Protein AF-A0A7J0DAP3-F1 (afdb_monomer_lite)

Sequence (86 aa):
MAEATPVRWTGTVTAKVESFSRAQVWPYLEDFGGLYKIDPLADISYALEGVYGQPGLIRFCAASTTTETGETKDPVVPREVACHGP

Organism: NCBI:txid165716

pLDDT: mean 78.52, std 20.01, range [38.09, 96.38]

Structure (mmCIF, N/CA/C/O backbone):
data_AF-A0A7J0DAP3-F1
#
_entry.id   AF-A0A7J0DAP3-F1
#
loop_
_atom_site.group_PDB
_atom_site.id
_atom_site.type_symbol
_atom_site.label_atom_id
_atom_site.label_alt_id
_atom_site.label_comp_id
_atom_site.label_asym_id
_atom_site.label_entity_id
_atom_site.label_seq_id
_atom_site.pdbx_PDB_ins_code
_atom_site.Cartn_x
_atom_site.Cartn_y
_atom_site.Cartn_z
_atom_site.occupancy
_atom_site.B_iso_or_equiv
_atom_site.auth_seq_id
_atom_site.auth_comp_id
_atom_site.auth_asym_id
_atom_site.auth_atom_id
_atom_site.pdbx_PDB_model_num
ATOM 1 N N . MET A 1 1 ? 33.775 -20.829 9.979 1.00 47.69 1 MET A 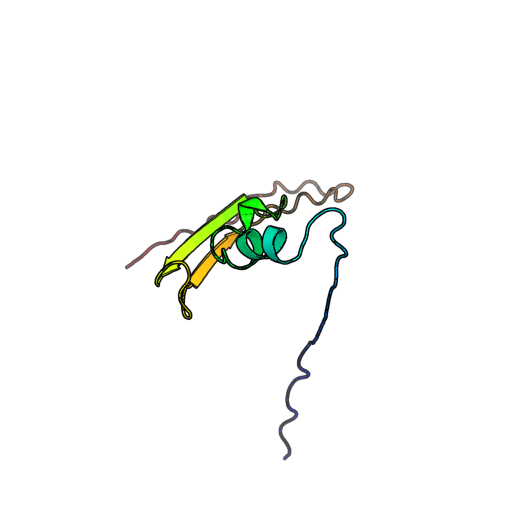N 1
ATOM 2 C CA . MET A 1 1 ? 33.467 -19.400 10.188 1.00 47.69 1 MET A CA 1
ATOM 3 C C . MET A 1 1 ? 31.982 -19.226 9.942 1.00 47.69 1 MET A C 1
ATOM 5 O O . MET A 1 1 ? 31.560 -19.469 8.823 1.00 47.69 1 MET A O 1
ATOM 9 N N . ALA A 1 2 ? 31.188 -18.958 10.979 1.00 57.16 2 ALA A N 1
ATOM 10 C CA . ALA A 1 2 ? 29.754 -18.723 10.821 1.00 57.16 2 ALA A CA 1
ATOM 11 C C . ALA A 1 2 ? 29.548 -17.281 10.340 1.00 57.16 2 ALA A C 1
ATOM 13 O O . ALA A 1 2 ? 29.997 -16.346 11.000 1.00 57.16 2 ALA A O 1
ATOM 14 N N . GLU A 1 3 ? 28.935 -17.120 9.173 1.00 67.31 3 GLU A N 1
ATOM 15 C CA . GLU A 1 3 ? 28.512 -15.823 8.653 1.00 67.31 3 GLU A CA 1
ATOM 16 C C . GLU A 1 3 ? 27.382 -15.289 9.544 1.00 67.31 3 GLU A C 1
ATOM 18 O O . GLU A 1 3 ? 26.369 -15.958 9.749 1.00 67.31 3 GLU A O 1
ATOM 23 N N . ALA A 1 4 ? 27.581 -14.116 10.145 1.00 70.69 4 ALA A N 1
ATOM 24 C CA . ALA A 1 4 ? 26.556 -13.478 10.957 1.00 70.69 4 ALA A CA 1
ATOM 25 C C . ALA A 1 4 ? 25.481 -12.908 10.024 1.00 70.69 4 ALA A C 1
ATOM 27 O O . ALA A 1 4 ? 25.718 -11.926 9.322 1.00 70.69 4 ALA A O 1
ATOM 28 N N . THR A 1 5 ? 24.297 -13.520 10.004 1.00 76.56 5 THR A N 1
ATOM 29 C CA . THR A 1 5 ? 23.150 -12.976 9.271 1.00 76.56 5 THR A CA 1
ATOM 30 C C . THR A 1 5 ? 22.776 -11.604 9.840 1.00 76.56 5 THR A C 1
ATOM 32 O O . THR A 1 5 ? 22.572 -11.499 11.055 1.00 76.56 5 THR A O 1
ATOM 35 N N . PRO A 1 6 ? 22.662 -10.555 9.006 1.00 80.31 6 PRO A N 1
ATOM 36 C CA . PRO A 1 6 ? 22.290 -9.225 9.469 1.00 80.31 6 PRO A CA 1
ATOM 37 C C . PRO A 1 6 ? 20.892 -9.235 10.102 1.00 80.31 6 PRO A C 1
ATOM 39 O O . PRO A 1 6 ? 19.985 -9.933 9.645 1.00 80.31 6 PRO A O 1
ATOM 42 N N . VAL A 1 7 ? 20.714 -8.448 11.166 1.00 86.25 7 VAL A N 1
ATOM 43 C CA . VAL A 1 7 ? 19.440 -8.343 11.891 1.00 86.25 7 VAL A CA 1
ATOM 44 C C . VAL A 1 7 ? 18.371 -7.752 10.975 1.00 86.25 7 VAL A C 1
ATOM 46 O O . VAL A 1 7 ? 18.505 -6.633 10.482 1.00 86.25 7 VAL A O 1
ATOM 49 N N . ARG A 1 8 ? 17.277 -8.492 10.777 1.00 91.12 8 ARG A N 1
ATOM 50 C CA . ARG A 1 8 ? 16.116 -8.020 10.021 1.00 91.12 8 ARG A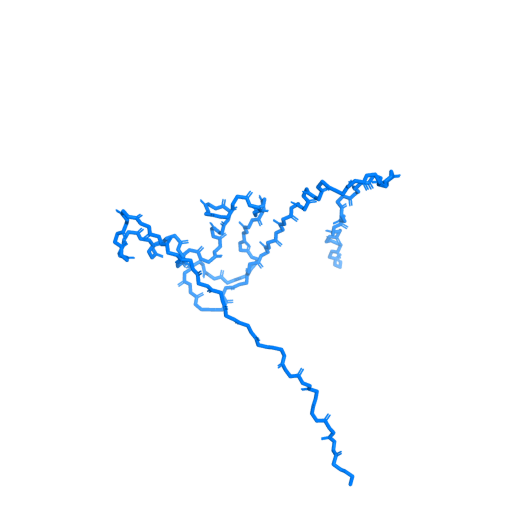 CA 1
ATOM 51 C C . ARG A 1 8 ? 15.247 -7.138 10.909 1.00 91.12 8 ARG A C 1
ATOM 53 O O . ARG A 1 8 ? 14.799 -7.574 11.965 1.00 91.12 8 ARG A O 1
ATOM 60 N N . TRP A 1 9 ? 14.995 -5.910 10.473 1.00 93.00 9 TRP A N 1
ATOM 61 C CA . TRP A 1 9 ? 14.103 -5.003 11.191 1.00 93.00 9 TRP A CA 1
ATOM 62 C C . TRP A 1 9 ? 12.646 -5.404 10.948 1.00 93.00 9 TRP A C 1
ATOM 64 O O . TRP A 1 9 ? 12.251 -5.702 9.819 1.00 93.00 9 TRP A O 1
ATOM 74 N N . THR A 1 10 ? 11.849 -5.412 12.016 1.00 94.25 10 THR A N 1
ATOM 75 C CA . THR A 1 10 ? 10.417 -5.736 11.989 1.00 94.25 10 THR A CA 1
ATOM 76 C C . THR A 1 10 ? 9.642 -4.710 12.802 1.00 94.25 10 THR A C 1
ATOM 78 O O . THR A 1 10 ? 10.054 -4.375 13.910 1.00 94.25 10 THR A O 1
ATOM 81 N N . GLY A 1 11 ? 8.502 -4.253 12.288 1.00 94.69 11 GLY A N 1
ATOM 82 C CA . GLY A 1 11 ? 7.599 -3.344 12.988 1.00 94.69 11 GLY A CA 1
ATOM 83 C C . GLY A 1 11 ? 6.150 -3.601 12.590 1.00 94.69 11 GLY A C 1
ATOM 84 O O . GLY A 1 11 ? 5.871 -4.117 11.509 1.00 94.69 11 GLY A O 1
ATOM 85 N N . THR A 1 12 ? 5.217 -3.275 13.476 1.00 96.00 12 THR A N 1
ATOM 86 C CA . THR A 1 12 ? 3.776 -3.344 13.214 1.00 96.00 12 THR A CA 1
ATOM 87 C C . THR A 1 12 ? 3.136 -2.088 13.774 1.00 96.00 12 THR A C 1
ATOM 89 O O . THR A 1 12 ? 3.408 -1.711 14.912 1.00 96.00 12 THR A O 1
ATOM 92 N N . VAL A 1 13 ? 2.300 -1.445 12.965 1.00 95.00 13 VAL A N 1
ATOM 93 C CA . VAL A 1 13 ? 1.508 -0.278 13.354 1.00 95.00 13 VAL A CA 1
ATOM 94 C C . VAL A 1 13 ? 0.038 -0.582 13.109 1.00 95.00 13 VAL A C 1
ATOM 96 O O . VAL A 1 13 ? -0.308 -1.250 12.136 1.00 95.00 13 VAL A O 1
ATOM 99 N N . THR A 1 14 ? -0.822 -0.092 13.997 1.00 94.19 14 THR A N 1
ATOM 100 C CA . THR A 1 14 ? -2.266 -0.326 13.935 1.00 94.19 14 THR A CA 1
ATOM 101 C C . THR A 1 14 ? -2.987 0.988 14.189 1.00 94.19 14 THR A C 1
ATOM 103 O O . THR A 1 14 ? -2.618 1.729 15.097 1.00 94.19 14 THR A O 1
ATOM 106 N N . ALA A 1 15 ? -4.038 1.257 13.418 1.00 91.25 15 ALA A N 1
ATOM 107 C CA . ALA A 1 15 ? -4.925 2.397 13.616 1.00 91.25 15 ALA A CA 1
ATOM 108 C C . ALA A 1 15 ? -6.376 1.912 13.731 1.00 91.25 15 ALA A C 1
ATOM 110 O O . ALA A 1 15 ? -6.796 1.005 13.009 1.00 91.25 15 ALA A O 1
ATOM 111 N N . LYS A 1 16 ? -7.147 2.510 14.647 1.00 93.50 16 LYS A N 1
ATOM 112 C CA . LYS A 1 16 ? -8.587 2.258 14.771 1.00 93.50 16 LYS A CA 1
ATOM 113 C C . LYS A 1 16 ? -9.334 3.201 13.831 1.00 93.50 16 LYS A C 1
ATOM 115 O O . LYS A 1 16 ? -9.189 4.412 13.945 1.00 93.50 16 LYS A O 1
ATOM 120 N N . VAL A 1 17 ? -10.159 2.642 12.950 1.00 92.12 17 VAL A N 1
ATOM 121 C CA . VAL A 1 17 ? -11.085 3.408 12.106 1.00 92.12 17 VAL A CA 1
ATOM 122 C C . VAL A 1 17 ? -12.484 3.267 12.695 1.00 92.12 17 VAL A C 1
ATOM 124 O O . VAL A 1 17 ? -13.016 2.162 12.782 1.00 92.12 17 VAL A O 1
ATOM 127 N N . GLU A 1 18 ? -13.062 4.374 13.156 1.00 94.06 18 GLU A N 1
ATOM 128 C CA . GLU A 1 18 ? -14.421 4.405 13.704 1.00 94.06 18 GLU A CA 1
ATOM 129 C C . GLU A 1 18 ? -15.451 4.686 12.604 1.00 94.06 18 GLU A C 1
ATOM 131 O O . GLU A 1 18 ? -15.116 5.212 11.548 1.00 94.06 18 GLU A O 1
ATOM 136 N N . SER A 1 19 ? -16.718 4.351 12.853 1.00 95.06 19 SER A N 1
ATOM 137 C CA . SER A 1 19 ? -17.868 4.650 11.975 1.00 95.06 19 SER A CA 1
ATOM 138 C C . SER A 1 19 ? -17.941 3.911 10.630 1.00 95.06 19 SER A C 1
ATOM 140 O O . SER A 1 19 ? -19.013 3.879 10.030 1.00 95.06 19 SER A O 1
ATOM 142 N N . PHE A 1 20 ? -16.866 3.267 10.174 1.00 94.69 20 PHE A N 1
ATOM 143 C CA . PHE A 1 20 ? -16.852 2.486 8.935 1.00 94.69 20 PHE A CA 1
ATOM 144 C C . PHE A 1 20 ? -16.754 0.987 9.209 1.00 94.69 20 PHE A C 1
ATOM 146 O O . PHE A 1 20 ? -15.976 0.523 10.042 1.00 94.69 20 PHE A O 1
ATOM 153 N N . SER A 1 21 ? -17.532 0.201 8.469 1.00 95.44 21 SER A N 1
ATOM 154 C CA . SER A 1 21 ? -17.373 -1.250 8.440 1.00 95.44 21 SER A CA 1
ATOM 155 C C . SER A 1 21 ? -16.140 -1.650 7.626 1.00 95.44 21 SER A C 1
ATOM 157 O O . SER A 1 21 ? -15.699 -0.934 6.726 1.00 95.44 21 SER A O 1
ATOM 159 N N . ARG A 1 22 ? -15.622 -2.858 7.869 1.00 94.44 22 ARG A N 1
ATOM 160 C CA . ARG A 1 22 ? -14.496 -3.412 7.101 1.00 94.44 22 ARG A CA 1
ATOM 161 C C . ARG A 1 22 ? -14.743 -3.394 5.589 1.00 94.44 22 ARG A C 1
ATOM 163 O O . ARG A 1 22 ? -13.830 -3.082 4.838 1.00 94.44 22 ARG A O 1
ATOM 170 N N . ALA A 1 23 ? -15.964 -3.707 5.154 1.00 96.25 23 ALA A N 1
ATOM 171 C CA . ALA A 1 23 ? -16.327 -3.722 3.737 1.00 96.25 23 ALA A CA 1
ATOM 172 C C . ALA A 1 23 ? -16.323 -2.322 3.104 1.00 96.25 23 ALA A C 1
ATOM 174 O O . ALA A 1 23 ? -16.111 -2.204 1.905 1.00 96.25 23 ALA A O 1
ATOM 175 N N . GLN A 1 24 ? -16.533 -1.271 3.901 1.00 94.75 24 GLN A N 1
ATOM 176 C CA . GLN A 1 24 ? -16.431 0.111 3.431 1.00 94.75 24 GLN A CA 1
ATOM 177 C C . GLN A 1 24 ? -14.978 0.588 3.377 1.00 94.75 24 GLN A C 1
ATOM 179 O O . GLN A 1 24 ? -14.638 1.358 2.491 1.00 94.75 24 GLN A O 1
ATOM 184 N N . VAL A 1 25 ? -14.120 0.135 4.298 1.00 93.56 25 VAL A N 1
ATOM 185 C CA . VAL A 1 25 ? -12.705 0.549 4.349 1.00 93.56 25 VAL A CA 1
ATOM 186 C C . VAL A 1 25 ? -11.850 -0.190 3.319 1.00 93.56 25 VAL A C 1
ATOM 188 O O . VAL A 1 25 ? -10.971 0.408 2.705 1.00 93.56 25 VAL A O 1
ATOM 191 N N . TRP A 1 26 ? -12.091 -1.488 3.124 1.00 94.00 26 TRP A N 1
ATOM 192 C CA . TRP A 1 26 ? -11.241 -2.345 2.293 1.00 94.00 26 TRP A CA 1
ATOM 193 C C . TRP A 1 26 ? -11.010 -1.836 0.857 1.00 94.00 26 TRP A C 1
ATOM 195 O O . TRP A 1 26 ? -9.847 -1.831 0.454 1.00 94.00 26 TRP A O 1
ATOM 205 N N . PRO A 1 27 ? -12.020 -1.308 0.131 1.00 92.94 27 PRO A N 1
ATOM 206 C CA . PRO A 1 27 ? -11.836 -0.757 -1.216 1.00 92.94 27 PRO A CA 1
ATOM 207 C C . PRO A 1 27 ? -10.751 0.314 -1.335 1.00 92.94 27 PRO A C 1
ATOM 209 O O . PRO A 1 27 ? -10.110 0.442 -2.375 1.00 92.94 27 PRO A O 1
ATOM 212 N N . TYR A 1 28 ? -10.515 1.076 -0.267 1.00 90.75 28 TYR A N 1
ATOM 213 C CA . TYR A 1 28 ? -9.473 2.095 -0.252 1.00 90.75 28 TYR A CA 1
ATOM 214 C C . TYR A 1 28 ? -8.073 1.515 -0.019 1.00 90.75 28 TYR A C 1
ATOM 216 O O . TYR A 1 28 ? -7.090 2.076 -0.492 1.00 90.75 28 TYR A O 1
ATOM 224 N N . LEU A 1 29 ? -7.975 0.405 0.718 1.00 91.12 29 LEU A N 1
ATOM 225 C CA . LEU A 1 29 ? -6.707 -0.261 1.022 1.00 91.12 29 LEU A CA 1
ATOM 226 C C . LEU A 1 29 ? -6.274 -1.221 -0.091 1.00 91.12 29 LEU A C 1
ATOM 228 O O . LEU A 1 29 ? -5.078 -1.390 -0.318 1.00 91.12 29 LEU A O 1
ATOM 232 N N . GLU A 1 30 ? -7.229 -1.857 -0.772 1.00 92.56 30 GLU A N 1
ATOM 233 C CA . GLU A 1 30 ? -6.938 -2.777 -1.875 1.00 92.56 30 GLU A CA 1
ATOM 234 C C . GLU A 1 30 ? -6.528 -2.057 -3.166 1.00 92.56 30 GLU A C 1
ATOM 236 O O . GLU A 1 30 ? -5.844 -2.644 -4.007 1.00 92.56 30 GLU A O 1
ATOM 241 N N . ASP A 1 31 ? -6.872 -0.771 -3.305 1.00 91.56 31 ASP A N 1
ATOM 242 C CA . ASP A 1 31 ? -6.381 0.094 -4.380 1.00 91.56 31 ASP A CA 1
ATOM 243 C C . ASP A 1 31 ? -4.908 0.474 -4.152 1.00 91.56 31 ASP A C 1
ATOM 245 O O . ASP A 1 31 ? -4.558 1.593 -3.775 1.00 91.56 31 ASP A O 1
ATOM 249 N N . PHE A 1 32 ? -4.016 -0.487 -4.401 1.00 92.06 32 PHE A N 1
ATOM 250 C CA . PHE A 1 32 ? -2.573 -0.360 -4.189 1.00 92.06 32 PHE A CA 1
ATOM 251 C C . PHE A 1 32 ? -1.955 0.882 -4.850 1.00 92.06 32 PHE A C 1
ATOM 253 O O . PHE A 1 32 ? -1.036 1.491 -4.293 1.00 92.06 32 PHE A O 1
ATOM 260 N N . GLY A 1 33 ? -2.436 1.261 -6.037 1.00 88.56 33 GLY A N 1
ATOM 261 C CA . GLY A 1 33 ? -1.929 2.424 -6.766 1.00 88.56 33 GLY A CA 1
ATOM 262 C C . GLY A 1 33 ? -2.578 3.745 -6.349 1.00 88.56 33 GLY A C 1
ATOM 263 O O . GLY A 1 33 ? -2.029 4.804 -6.644 1.00 88.56 33 GLY A O 1
ATOM 264 N N . GLY A 1 34 ? -3.707 3.706 -5.644 1.00 88.44 34 GLY A N 1
ATOM 265 C CA . GLY A 1 34 ? -4.478 4.870 -5.215 1.00 88.44 34 GLY A CA 1
ATOM 266 C C . GLY A 1 34 ? -4.130 5.411 -3.829 1.00 88.44 34 GLY A C 1
ATOM 267 O O . GLY A 1 34 ? -4.982 6.059 -3.231 1.00 88.44 34 GLY A O 1
ATOM 268 N N . LEU A 1 35 ? -2.921 5.177 -3.301 1.00 88.12 35 LEU A N 1
ATOM 269 C CA . LEU A 1 35 ? -2.557 5.556 -1.923 1.00 88.12 35 LEU A CA 1
ATOM 270 C C . LEU A 1 35 ? -2.820 7.036 -1.599 1.00 88.12 35 LEU A C 1
ATOM 272 O O . LEU A 1 35 ? -3.315 7.345 -0.518 1.00 88.12 35 LEU A O 1
ATOM 276 N N . TYR A 1 36 ? -2.559 7.930 -2.554 1.00 86.62 36 TYR A N 1
ATOM 277 C CA . TYR A 1 36 ? -2.804 9.374 -2.442 1.00 86.62 36 TYR A CA 1
ATOM 278 C C . TYR A 1 36 ? -4.266 9.739 -2.112 1.00 86.62 36 TYR A C 1
ATOM 280 O O . TYR A 1 36 ? -4.556 10.852 -1.690 1.00 86.62 36 TYR A O 1
ATOM 288 N N . LYS A 1 37 ? -5.217 8.812 -2.304 1.00 86.50 37 LYS A N 1
ATOM 289 C CA . LYS A 1 37 ? -6.633 9.007 -1.958 1.00 86.50 37 LYS A CA 1
ATOM 290 C C . LYS A 1 37 ? -6.896 8.909 -0.455 1.00 86.50 37 LYS A C 1
ATOM 292 O O . LYS A 1 37 ? -7.935 9.384 -0.005 1.00 86.50 37 LYS A O 1
ATOM 297 N N . ILE A 1 38 ? -6.011 8.253 0.299 1.00 87.25 38 ILE A N 1
ATOM 298 C CA . ILE A 1 38 ? -6.189 7.996 1.736 1.00 87.25 38 ILE A CA 1
ATOM 299 C C . ILE A 1 38 ? -5.048 8.498 2.608 1.00 87.25 38 ILE A C 1
ATOM 301 O O . ILE A 1 38 ? -5.271 8.742 3.792 1.00 87.25 38 ILE A O 1
ATOM 305 N N . ASP A 1 39 ? -3.848 8.641 2.053 1.00 84.62 39 ASP A N 1
ATOM 306 C CA . ASP A 1 39 ? -2.708 9.195 2.764 1.00 84.62 39 ASP A CA 1
ATOM 307 C C . ASP A 1 39 ? -2.528 10.664 2.364 1.00 84.62 39 ASP A C 1
ATOM 309 O O . ASP A 1 39 ? -2.094 10.933 1.242 1.00 84.62 39 ASP A O 1
ATOM 313 N N . PRO A 1 40 ? -2.847 11.622 3.253 1.00 83.38 40 PRO A N 1
ATOM 314 C CA . PRO A 1 40 ? -2.688 13.042 2.959 1.00 83.38 40 PRO A CA 1
ATOM 315 C C . PRO A 1 40 ? -1.223 13.462 2.779 1.00 83.38 40 PRO A C 1
ATOM 317 O O . PRO A 1 40 ? -0.981 14.576 2.327 1.00 83.38 40 PRO A O 1
ATOM 320 N N . LEU A 1 41 ? -0.255 12.613 3.141 1.00 84.50 41 LEU A N 1
ATOM 321 C CA . LEU A 1 41 ? 1.170 12.871 2.928 1.00 84.50 41 LEU A CA 1
ATOM 322 C C . LEU A 1 41 ? 1.669 12.348 1.574 1.00 84.50 41 LEU A C 1
ATOM 324 O O . LEU A 1 41 ? 2.766 12.704 1.152 1.00 84.50 41 LEU A O 1
ATOM 328 N N . ALA A 1 42 ? 0.904 11.494 0.893 1.00 83.75 42 ALA A N 1
ATOM 329 C CA . ALA A 1 42 ? 1.291 10.949 -0.400 1.00 83.75 42 ALA A CA 1
ATOM 330 C C . ALA A 1 42 ? 0.839 11.881 -1.534 1.00 83.75 42 ALA A C 1
ATOM 332 O O . ALA A 1 42 ? -0.320 11.861 -1.942 1.00 83.75 42 ALA A O 1
ATOM 333 N N . ASP A 1 43 ? 1.773 12.653 -2.092 1.00 80.25 43 ASP A N 1
ATOM 334 C CA . ASP A 1 43 ? 1.493 13.595 -3.185 1.00 80.25 43 ASP A CA 1
ATOM 335 C C . ASP A 1 43 ? 1.299 12.899 -4.536 1.00 80.25 43 ASP A C 1
ATOM 337 O O . ASP A 1 43 ? 0.515 13.335 -5.379 1.00 80.25 43 ASP A O 1
ATOM 341 N N . ILE A 1 44 ? 2.057 11.825 -4.773 1.00 85.69 44 ILE A N 1
ATOM 342 C CA . ILE A 1 44 ? 2.101 11.133 -6.062 1.00 85.69 44 ILE A CA 1
ATOM 343 C C . ILE A 1 44 ? 2.006 9.634 -5.818 1.00 85.69 44 ILE A C 1
ATOM 345 O O . ILE A 1 44 ? 2.771 9.078 -5.029 1.00 85.69 44 ILE A O 1
ATOM 349 N N . SER A 1 45 ? 1.108 8.962 -6.539 1.00 90.31 45 SER A N 1
ATOM 350 C CA . SER A 1 45 ? 1.075 7.501 -6.606 1.00 90.31 45 SER A CA 1
ATOM 351 C C . SER A 1 45 ? 0.427 7.024 -7.907 1.00 90.31 45 SER A C 1
ATOM 353 O O . SER A 1 45 ? -0.723 7.359 -8.187 1.00 90.31 45 SER A O 1
ATOM 355 N N . TYR A 1 46 ? 1.164 6.253 -8.711 1.00 87.62 46 TYR A N 1
ATOM 356 C CA . TYR A 1 46 ? 0.671 5.666 -9.963 1.00 87.62 46 TYR A CA 1
ATOM 357 C C . TYR A 1 46 ? 1.420 4.373 -10.331 1.00 87.62 46 TYR A C 1
ATOM 359 O O . TYR A 1 46 ? 2.477 4.065 -9.776 1.00 87.62 46 TYR A O 1
ATOM 367 N N . ALA A 1 47 ? 0.850 3.589 -11.249 1.00 92.69 47 ALA A N 1
ATOM 368 C CA . ALA A 1 47 ? 1.449 2.349 -11.738 1.00 92.69 47 ALA A CA 1
ATOM 369 C C . ALA A 1 47 ? 2.633 2.622 -12.674 1.00 92.69 47 ALA A C 1
ATOM 371 O O . ALA A 1 47 ? 2.503 3.387 -13.626 1.00 92.69 47 ALA A O 1
ATOM 372 N N . LEU A 1 48 ? 3.758 1.951 -12.428 1.00 94.62 48 LEU A N 1
ATOM 373 C CA . LEU A 1 48 ? 4.903 1.920 -13.341 1.00 94.62 48 LEU A CA 1
ATOM 374 C C . LEU A 1 48 ? 4.834 0.723 -14.290 1.00 94.62 48 LEU A C 1
ATOM 376 O O . LEU A 1 48 ? 5.087 0.862 -15.481 1.00 94.62 48 LEU A O 1
ATOM 380 N N . GLU A 1 49 ? 4.493 -0.449 -13.757 1.00 96.38 49 GLU A N 1
ATOM 381 C CA . GLU A 1 49 ? 4.467 -1.708 -14.499 1.00 96.38 49 GLU A CA 1
ATOM 382 C C . GLU A 1 49 ? 3.441 -2.663 -13.883 1.00 96.38 49 GLU A C 1
ATOM 384 O O . GLU A 1 49 ? 3.258 -2.676 -12.665 1.00 96.38 49 GLU A O 1
ATOM 389 N N . GLY A 1 50 ? 2.796 -3.483 -14.716 1.00 95.19 50 GLY A N 1
ATOM 390 C CA . GLY A 1 50 ? 1.799 -4.470 -14.305 1.00 95.19 50 GLY A CA 1
ATOM 391 C C . GLY A 1 50 ? 0.359 -3.993 -14.500 1.00 95.19 50 GLY A C 1
ATOM 392 O O . GLY A 1 50 ? 0.090 -3.037 -15.225 1.00 95.19 50 GLY A O 1
ATOM 393 N N . VAL A 1 51 ? -0.587 -4.697 -13.872 1.00 95.12 51 VAL A N 1
ATOM 394 C CA . VAL A 1 51 ? -2.030 -4.459 -14.035 1.00 95.12 51 VAL A CA 1
ATOM 395 C C . VAL A 1 51 ? -2.648 -4.06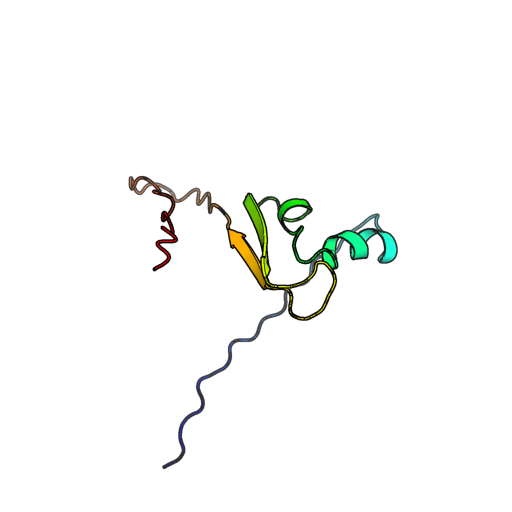8 -12.698 1.00 95.12 51 VAL A C 1
ATOM 397 O O . VAL A 1 51 ? -2.432 -4.734 -11.686 1.00 95.12 51 VAL A O 1
ATOM 400 N N . TYR A 1 52 ? -3.438 -2.992 -12.692 1.00 91.94 52 TYR A N 1
ATOM 401 C CA . TYR A 1 52 ? -4.164 -2.546 -11.503 1.00 91.94 52 TYR A CA 1
ATOM 402 C C . TYR A 1 52 ? -5.012 -3.671 -10.895 1.00 91.94 52 TYR A C 1
ATOM 404 O O . TYR A 1 52 ? -5.740 -4.370 -11.599 1.00 91.94 52 TYR A O 1
ATOM 412 N N . GLY A 1 53 ? -4.898 -3.843 -9.575 1.00 90.88 53 GLY A N 1
ATOM 413 C CA . GLY A 1 53 ? -5.621 -4.874 -8.825 1.00 90.88 53 GLY A CA 1
ATOM 414 C C . GLY A 1 53 ? -5.069 -6.297 -8.969 1.00 90.88 53 GLY A C 1
ATOM 415 O O . GLY A 1 53 ? -5.670 -7.222 -8.431 1.00 90.88 53 GLY A O 1
ATOM 416 N N . GLN A 1 54 ? -3.946 -6.497 -9.668 1.00 95.50 54 GLN A N 1
ATOM 417 C CA . GLN A 1 54 ? -3.307 -7.807 -9.807 1.00 95.50 54 GLN A CA 1
ATOM 418 C C . GLN A 1 54 ? -1.983 -7.875 -9.028 1.00 95.50 54 GLN A C 1
ATOM 420 O O . GLN A 1 54 ? -1.244 -6.885 -8.973 1.00 95.50 54 GLN A O 1
ATOM 425 N N . PRO A 1 55 ? -1.636 -9.039 -8.444 1.00 95.88 55 PRO A 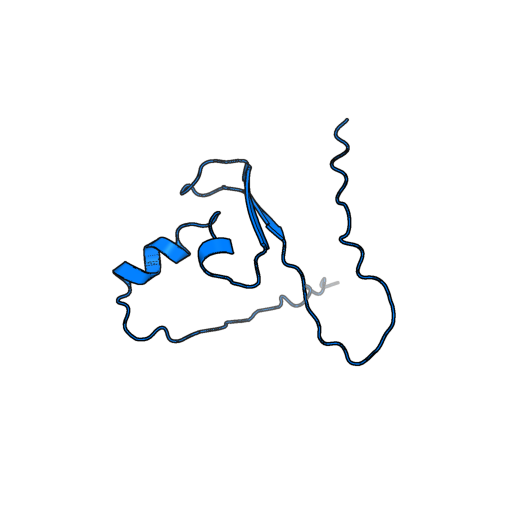N 1
ATOM 426 C CA . PRO A 1 55 ? -0.310 -9.261 -7.881 1.00 95.88 55 PRO A CA 1
ATOM 427 C C . PRO A 1 55 ? 0.796 -9.005 -8.913 1.00 95.88 55 PRO A C 1
ATOM 429 O O . PRO A 1 55 ? 0.664 -9.370 -10.079 1.00 95.88 55 PRO A O 1
ATOM 432 N N . GLY A 1 56 ? 1.899 -8.401 -8.468 1.00 95.31 56 GLY A N 1
ATOM 433 C CA . GLY A 1 56 ? 3.035 -8.044 -9.328 1.00 95.31 56 GLY A CA 1
ATOM 434 C C . GLY A 1 56 ? 3.017 -6.605 -9.852 1.00 95.31 56 GLY A C 1
ATOM 435 O O . GLY A 1 56 ? 3.993 -6.187 -10.462 1.00 95.31 56 GLY A O 1
ATOM 436 N N . LEU A 1 57 ? 1.960 -5.830 -9.582 1.00 95.38 57 LEU A N 1
ATOM 437 C CA . LEU A 1 57 ? 1.922 -4.400 -9.887 1.00 95.38 57 LEU A CA 1
ATOM 438 C C . LEU A 1 57 ? 3.021 -3.633 -9.132 1.00 95.38 57 LEU A C 1
ATOM 440 O O . LEU A 1 57 ? 3.122 -3.708 -7.905 1.00 95.38 57 LEU A O 1
ATOM 444 N N . ILE A 1 58 ? 3.797 -2.837 -9.865 1.00 95.38 58 ILE A N 1
ATOM 445 C CA . ILE A 1 58 ? 4.815 -1.935 -9.324 1.00 95.38 58 ILE A CA 1
ATOM 446 C C . ILE A 1 58 ? 4.253 -0.515 -9.331 1.00 95.38 58 ILE A C 1
ATOM 448 O O . ILE A 1 58 ? 3.787 -0.026 -10.362 1.00 95.38 58 ILE A O 1
ATOM 452 N N . ARG A 1 59 ? 4.322 0.169 -8.183 1.00 94.50 59 ARG A N 1
ATOM 453 C CA . ARG A 1 59 ? 3.908 1.574 -8.051 1.00 94.50 59 ARG A CA 1
ATOM 454 C C . ARG A 1 59 ? 5.102 2.491 -7.818 1.00 94.50 59 ARG A C 1
ATOM 456 O O . ARG A 1 59 ? 6.002 2.153 -7.050 1.00 94.50 59 ARG A O 1
ATOM 463 N N . PHE A 1 60 ? 5.058 3.669 -8.431 1.00 92.81 60 PHE A N 1
ATOM 464 C CA . PHE A 1 60 ? 5.860 4.813 -8.014 1.00 92.81 60 PHE A CA 1
ATOM 465 C C . PHE A 1 60 ? 5.065 5.614 -6.989 1.00 92.81 60 PHE A C 1
ATOM 467 O O . PHE A 1 60 ? 3.906 5.936 -7.253 1.00 92.81 60 PHE A O 1
ATOM 474 N N . CYS A 1 61 ? 5.679 5.952 -5.853 1.00 91.62 61 CYS A N 1
ATOM 475 C CA . CYS A 1 61 ? 5.087 6.846 -4.862 1.00 91.62 61 CYS A CA 1
ATOM 476 C C . CYS A 1 61 ? 6.108 7.877 -4.384 1.00 91.62 61 CYS A C 1
ATOM 478 O O . CYS A 1 61 ? 7.275 7.539 -4.180 1.00 91.62 61 CYS A O 1
ATOM 480 N N . ALA A 1 62 ? 5.648 9.102 -4.149 1.00 90.38 62 ALA A N 1
ATOM 481 C CA . ALA A 1 62 ? 6.438 10.163 -3.542 1.00 90.38 62 ALA A CA 1
ATOM 482 C C . ALA A 1 62 ? 5.584 10.964 -2.552 1.00 90.38 62 ALA A C 1
ATOM 484 O O . ALA A 1 62 ? 4.374 11.102 -2.733 1.00 90.38 62 ALA A O 1
ATOM 485 N N . ALA A 1 63 ? 6.243 11.469 -1.515 1.00 88.50 63 ALA A N 1
ATOM 486 C CA . ALA A 1 63 ? 5.665 12.278 -0.455 1.00 88.50 63 ALA A CA 1
ATOM 487 C C . ALA A 1 63 ? 6.627 13.427 -0.148 1.00 88.50 63 ALA A C 1
ATOM 489 O O . ALA A 1 63 ? 7.836 13.207 -0.020 1.00 88.50 63 ALA A O 1
ATOM 490 N N . SER A 1 64 ? 6.103 14.640 -0.042 1.00 82.25 64 SER A N 1
ATOM 491 C CA . SER A 1 64 ? 6.832 15.807 0.418 1.00 82.25 64 SER A CA 1
ATOM 492 C C . SER A 1 64 ? 6.781 15.854 1.939 1.00 82.25 64 SER A C 1
ATOM 494 O O . SER A 1 64 ? 5.730 15.894 2.576 1.00 82.25 64 SER A O 1
ATOM 496 N N . THR A 1 65 ? 7.955 15.808 2.557 1.00 72.06 65 THR A N 1
ATOM 497 C CA . THR A 1 65 ? 8.063 15.944 4.004 1.00 72.06 65 THR A CA 1
ATOM 498 C C . THR A 1 65 ? 8.074 17.428 4.340 1.00 72.06 65 THR A C 1
ATOM 500 O O . THR A 1 65 ? 9.113 18.079 4.250 1.00 72.06 65 THR A O 1
ATOM 503 N N . THR A 1 66 ? 6.936 17.979 4.765 1.00 60.41 66 THR A N 1
ATOM 504 C CA . THR A 1 66 ? 6.931 19.276 5.452 1.00 60.41 66 THR A CA 1
ATOM 505 C C . THR A 1 66 ? 7.402 19.041 6.877 1.00 60.41 66 THR A C 1
ATOM 507 O O . THR A 1 66 ? 6.618 18.945 7.817 1.00 60.41 66 THR A O 1
ATOM 510 N N . THR A 1 67 ? 8.707 18.870 7.056 1.00 53.47 67 THR A N 1
ATOM 511 C CA . THR A 1 67 ? 9.277 19.029 8.384 1.00 53.47 67 THR A CA 1
ATOM 512 C C . THR A 1 67 ? 9.174 20.512 8.727 1.00 53.47 67 THR A C 1
ATOM 514 O O . THR A 1 67 ? 9.911 21.317 8.155 1.00 53.47 67 THR A O 1
ATOM 517 N N . GLU A 1 68 ? 8.302 20.889 9.668 1.00 51.09 68 GLU A N 1
ATOM 518 C CA . GLU A 1 68 ? 8.529 22.085 10.492 1.00 51.09 68 GLU A CA 1
ATOM 519 C C . GLU A 1 68 ? 9.774 21.821 11.355 1.00 51.09 68 GLU A C 1
ATOM 521 O O . GLU A 1 68 ? 9.721 21.615 12.564 1.00 51.09 68 GLU A O 1
ATOM 526 N N . THR A 1 69 ? 10.927 21.732 10.695 1.00 45.31 69 THR A N 1
ATOM 527 C CA . TH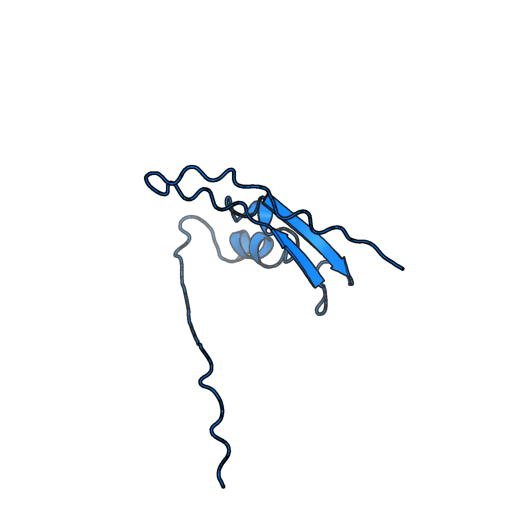R A 1 69 ? 12.226 21.779 11.341 1.00 45.31 69 THR A CA 1
ATOM 528 C C . THR A 1 69 ? 12.391 23.224 11.763 1.00 45.31 69 THR A C 1
ATOM 530 O O . THR A 1 69 ? 12.461 24.111 10.911 1.00 45.31 69 THR A O 1
ATOM 533 N N . GLY A 1 70 ? 12.425 23.472 13.072 1.00 49.66 70 GLY A N 1
ATOM 534 C CA . GLY A 1 70 ? 12.934 24.734 13.589 1.00 49.66 70 GLY A CA 1
ATOM 535 C C . GLY A 1 70 ? 14.277 25.033 12.921 1.00 49.66 70 GLY A C 1
ATOM 536 O O . GLY A 1 70 ? 15.221 24.273 13.092 1.00 49.66 70 GLY A O 1
ATOM 537 N N . GLU A 1 71 ? 14.287 26.085 12.099 1.00 48.16 71 GLU A N 1
ATOM 538 C CA . GLU A 1 71 ? 15.426 26.721 11.428 1.00 48.16 71 GLU A CA 1
ATOM 539 C C . GLU A 1 71 ? 16.636 25.834 11.072 1.00 48.16 71 GLU A C 1
ATOM 541 O O . GLU A 1 71 ? 17.600 25.745 11.825 1.00 48.16 71 GLU A O 1
ATOM 546 N N . THR A 1 72 ? 16.687 25.365 9.822 1.00 42.81 72 THR A N 1
ATOM 547 C CA . THR A 1 72 ? 17.906 25.492 9.002 1.00 42.81 72 THR A CA 1
ATOM 548 C C . THR A 1 72 ? 17.525 25.882 7.574 1.00 42.81 72 THR A C 1
ATOM 550 O O . THR A 1 72 ? 16.678 25.258 6.938 1.00 42.81 72 THR A O 1
ATOM 553 N N . LYS A 1 73 ? 18.112 26.991 7.109 1.00 42.12 73 LYS A N 1
ATOM 554 C CA . LYS A 1 73 ? 17.866 27.646 5.819 1.00 42.12 73 LYS A CA 1
ATOM 555 C C . LYS A 1 73 ? 18.539 26.897 4.668 1.00 42.12 73 LYS A C 1
ATOM 557 O O . LYS A 1 73 ? 19.494 27.402 4.087 1.00 42.12 73 LYS A O 1
ATOM 562 N N . ASP A 1 74 ? 18.001 25.749 4.297 1.00 47.66 74 ASP A N 1
ATOM 563 C CA . ASP A 1 74 ? 18.378 25.078 3.057 1.00 47.66 74 ASP A CA 1
ATOM 564 C C . ASP A 1 74 ? 17.129 24.966 2.176 1.00 47.66 74 ASP A C 1
ATOM 566 O O . ASP A 1 74 ? 16.101 24.464 2.641 1.00 47.66 74 ASP A O 1
ATOM 570 N N . PRO A 1 75 ? 17.142 25.471 0.927 1.00 42.31 75 PRO A N 1
ATOM 571 C CA . PRO A 1 75 ? 16.000 25.298 0.046 1.00 42.31 75 PRO A CA 1
ATOM 572 C C . PRO A 1 75 ? 15.808 23.802 -0.219 1.00 42.31 75 PRO A C 1
ATOM 574 O O . PRO A 1 75 ? 16.689 23.137 -0.766 1.00 42.31 75 PRO A O 1
ATOM 577 N N . VAL A 1 76 ? 14.643 23.282 0.172 1.00 55.12 76 VAL A N 1
ATOM 578 C CA . VAL A 1 76 ? 14.177 21.941 -0.193 1.00 55.12 76 VAL A CA 1
ATOM 579 C C . VAL A 1 76 ? 13.983 21.922 -1.705 1.00 55.12 76 VAL A C 1
ATOM 581 O O . VAL A 1 76 ? 12.947 22.321 -2.231 1.00 55.12 76 VAL A O 1
ATOM 584 N N . VA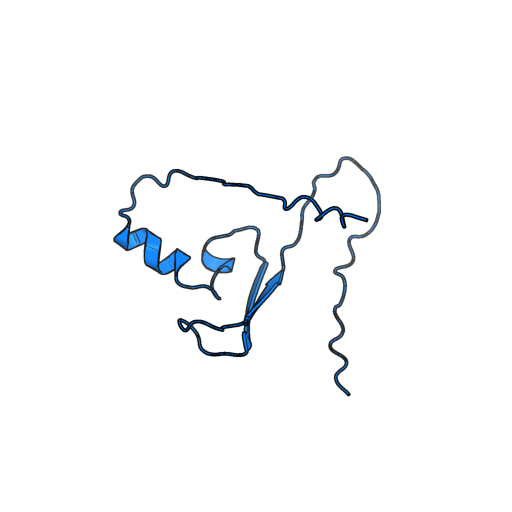L A 1 77 ? 15.019 21.494 -2.420 1.00 45.25 77 VAL A N 1
ATOM 585 C CA . VAL A 1 77 ? 14.913 21.119 -3.827 1.00 45.25 77 VAL A CA 1
ATOM 586 C C . VAL A 1 77 ? 14.319 19.712 -3.881 1.00 45.25 77 VAL A C 1
ATOM 588 O O . VAL A 1 77 ? 14.920 18.789 -3.318 1.00 45.25 77 VAL A O 1
ATOM 591 N N . PRO A 1 78 ? 13.162 19.501 -4.539 1.00 47.91 78 PRO A N 1
ATOM 592 C CA . PRO A 1 78 ? 12.727 18.150 -4.851 1.00 47.91 78 PRO A CA 1
ATOM 593 C C . PRO A 1 78 ? 13.848 17.492 -5.661 1.00 47.91 78 PRO A C 1
ATOM 595 O O . PRO A 1 78 ? 14.332 18.071 -6.634 1.00 47.91 78 PRO A O 1
ATOM 598 N N . ARG A 1 79 ? 14.321 16.313 -5.231 1.00 45.22 79 ARG A N 1
ATOM 599 C CA . ARG A 1 79 ? 15.301 15.550 -6.014 1.00 45.22 79 ARG A CA 1
ATOM 600 C C . ARG A 1 79 ? 14.625 15.168 -7.323 1.00 45.22 79 ARG A C 1
ATOM 602 O O . ARG A 1 79 ? 13.841 14.224 -7.365 1.00 45.22 79 ARG A O 1
ATOM 609 N N . GLU A 1 80 ? 14.918 15.935 -8.362 1.00 40.91 80 GLU A N 1
ATOM 610 C CA . GLU A 1 80 ? 14.556 15.640 -9.736 1.00 40.91 80 GLU A CA 1
ATOM 611 C C . GLU A 1 80 ? 15.162 14.274 -10.078 1.00 40.91 80 GLU A C 1
ATOM 613 O O . GLU A 1 80 ? 16.375 14.116 -10.231 1.00 40.91 80 GLU A O 1
ATOM 618 N N . VAL A 1 81 ? 14.324 13.239 -10.095 1.00 49.66 81 VAL A N 1
ATOM 619 C CA . VAL A 1 81 ? 14.697 11.939 -10.644 1.00 49.66 81 VAL A CA 1
ATOM 620 C C . VAL A 1 81 ? 14.563 12.059 -12.152 1.00 49.66 81 VAL A C 1
ATOM 622 O O . VAL A 1 81 ? 13.524 11.761 -12.733 1.00 49.66 81 VAL A O 1
ATOM 625 N N . ALA A 1 82 ? 15.616 12.570 -12.785 1.00 38.09 82 ALA A N 1
ATOM 626 C CA . ALA A 1 82 ? 15.733 12.559 -14.230 1.00 38.09 82 ALA A CA 1
ATOM 627 C C . ALA A 1 82 ? 15.722 11.097 -14.704 1.00 38.09 82 ALA A C 1
ATOM 629 O O . ALA A 1 82 ? 16.717 10.378 -14.598 1.00 38.09 82 ALA A O 1
ATOM 630 N N . CYS A 1 83 ? 14.581 10.641 -15.219 1.00 41.38 83 CYS A N 1
ATOM 631 C CA . CYS A 1 83 ? 14.510 9.438 -16.033 1.00 41.38 83 CYS A CA 1
ATOM 632 C C . CYS A 1 83 ? 15.170 9.739 -17.385 1.00 41.38 83 CYS A C 1
ATOM 634 O O . CYS A 1 83 ? 14.491 9.963 -18.384 1.00 41.38 83 CYS A O 1
ATOM 636 N N . HIS A 1 84 ? 16.501 9.764 -17.424 1.00 39.88 84 HIS A N 1
ATOM 637 C CA . HIS A 1 84 ? 17.219 9.602 -18.680 1.00 39.88 84 HIS A CA 1
ATOM 638 C C . HIS A 1 84 ? 17.262 8.105 -18.994 1.00 39.88 84 HIS A C 1
ATOM 640 O O . HIS A 1 84 ? 18.051 7.354 -18.421 1.00 39.88 84 HIS A O 1
ATOM 646 N N . GLY A 1 85 ? 16.330 7.675 -19.848 1.00 42.66 85 GLY A N 1
ATOM 647 C CA . GLY A 1 85 ? 16.436 6.404 -20.562 1.00 42.66 85 GLY A CA 1
ATOM 648 C C . GLY A 1 85 ? 17.589 6.435 -21.581 1.00 42.66 85 GLY A C 1
ATOM 649 O O . GLY A 1 85 ? 18.115 7.519 -21.850 1.00 42.66 85 GLY A O 1
ATOM 650 N N . PRO A 1 86 ? 18.004 5.262 -22.094 1.00 47.00 86 PRO A N 1
ATOM 651 C CA . PRO A 1 86 ? 19.118 5.131 -23.035 1.00 47.00 86 PRO A CA 1
ATOM 652 C C . PRO A 1 86 ? 18.870 5.825 -24.380 1.00 47.00 86 PRO A C 1
ATOM 654 O O . PRO A 1 86 ? 17.692 5.939 -24.790 1.00 47.00 86 PRO A O 1
#

InterPro domains:
  IPR023393 START-like domain superfamily [G3DSA:3.30.530.20] (3-81)
  IPR053249 Lachrymatory-factor Synthase [PTHR33789] (2-70)

Radius of gyration: 18.68 Å; chains: 1; bounding box: 51×47×38 Å

Secondary structure (DSSP, 8-state):
----PPPPP---------S--HHHHHHHHH-TT-GGGT-TT--EEEEEES-TTSTT-EEEEE-------SS---------------

Foldseek 3Di:
DDDDDDDDDDDDDDDDDPPDDPVRCVVQVLQPQNVVVPDVQWPHGHWPDDDGSDPPTDMDTDGDDPPPPPDDPDPPDDPPPPPPDD